Protein AF-A0A072NW01-F1 (afdb_monomer_lite)

Organism: NCBI:txid1182545

St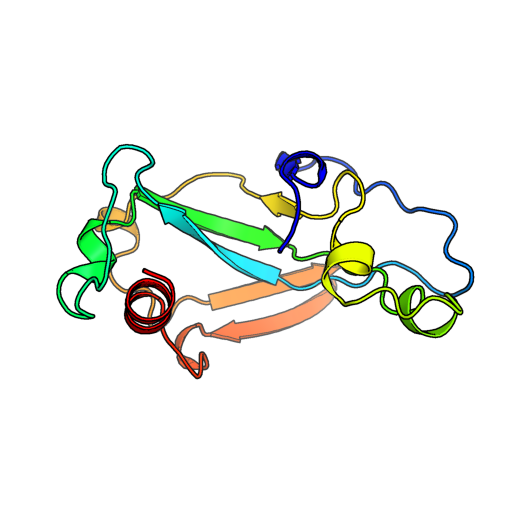ructure (mmCIF, N/CA/C/O backbone):
data_AF-A0A072NW01-F1
#
_entry.id   AF-A0A072NW01-F1
#
loop_
_atom_site.group_PDB
_atom_site.id
_atom_site.type_symbol
_atom_site.label_atom_id
_atom_site.label_alt_id
_atom_site.label_comp_id
_atom_site.label_asym_id
_atom_site.label_entity_id
_atom_site.label_seq_id
_atom_site.pdbx_PDB_ins_code
_atom_site.Cartn_x
_atom_site.Cartn_y
_atom_site.Cartn_z
_atom_site.occupancy
_atom_site.B_iso_or_equiv
_atom_site.auth_seq_id
_atom_site.auth_comp_id
_atom_site.auth_asym_id
_atom_site.auth_atom_id
_atom_site.pdbx_PDB_model_num
ATOM 1 N N . MET A 1 1 ? 5.352 10.747 1.983 1.00 87.06 1 MET A N 1
ATOM 2 C CA . MET A 1 1 ? 3.967 10.902 1.471 1.00 87.06 1 MET A CA 1
ATOM 3 C C . MET A 1 1 ? 4.022 10.845 -0.047 1.00 87.06 1 MET A C 1
ATOM 5 O O . MET A 1 1 ? 5.027 11.282 -0.588 1.00 87.06 1 MET A O 1
ATOM 9 N N . LYS A 1 2 ? 2.992 10.332 -0.727 1.00 92.00 2 LYS A N 1
ATOM 10 C CA . LYS A 1 2 ? 2.863 10.427 -2.191 1.00 92.00 2 LYS A CA 1
ATOM 11 C C . LYS A 1 2 ? 1.710 11.384 -2.522 1.00 92.00 2 LYS A C 1
ATOM 13 O O . LYS A 1 2 ? 0.675 11.290 -1.860 1.00 92.00 2 LYS A O 1
ATOM 18 N N . PRO A 1 3 ? 1.862 12.316 -3.477 1.00 93.19 3 PRO A N 1
ATOM 19 C CA . PRO A 1 3 ? 0.785 13.203 -3.893 1.00 93.19 3 PRO A CA 1
ATOM 20 C C . PRO A 1 3 ? -0.308 12.415 -4.619 1.00 93.19 3 PRO A C 1
ATOM 22 O O . PRO A 1 3 ? -0.049 11.365 -5.208 1.00 93.19 3 PRO A O 1
ATOM 25 N N . SER A 1 4 ? -1.528 12.952 -4.640 1.00 94.06 4 SER A N 1
ATOM 26 C CA . SER A 1 4 ? -2.658 12.341 -5.358 1.00 94.06 4 SER A CA 1
ATOM 27 C C . SER A 1 4 ? -2.395 12.175 -6.858 1.00 94.06 4 SER A C 1
ATOM 29 O O . SER A 1 4 ? -2.900 11.242 -7.469 1.00 94.06 4 SER A O 1
ATOM 31 N N . THR A 1 5 ? -1.548 13.019 -7.448 1.00 93.88 5 THR A N 1
ATOM 32 C CA . THR A 1 5 ? -1.131 12.939 -8.857 1.00 93.88 5 THR A CA 1
ATOM 33 C C . THR A 1 5 ? -0.254 11.725 -9.188 1.00 93.88 5 THR A C 1
ATOM 35 O O . THR A 1 5 ? -0.080 11.409 -10.369 1.00 93.88 5 THR A O 1
ATOM 38 N N . ALA A 1 6 ? 0.292 11.041 -8.175 1.00 95.31 6 ALA A N 1
ATOM 39 C CA . ALA A 1 6 ? 1.025 9.788 -8.342 1.00 95.31 6 ALA A CA 1
ATOM 40 C C . ALA A 1 6 ? 0.096 8.566 -8.437 1.00 95.31 6 ALA A C 1
ATOM 42 O O . ALA A 1 6 ? 0.544 7.507 -8.873 1.00 95.31 6 ALA A O 1
ATOM 43 N N . VAL A 1 7 ? -1.175 8.694 -8.033 1.00 96.19 7 VAL A N 1
ATOM 44 C CA . VAL A 1 7 ? -2.148 7.594 -8.069 1.00 96.19 7 VAL A CA 1
ATOM 45 C C . VAL A 1 7 ? -2.417 7.170 -9.509 1.00 96.19 7 VAL A C 1
ATOM 47 O O . VAL A 1 7 ? -2.639 8.009 -10.381 1.00 96.19 7 VAL A O 1
ATOM 50 N N . ALA A 1 8 ? -2.413 5.860 -9.735 1.00 96.44 8 ALA A N 1
ATOM 51 C CA . ALA A 1 8 ? -2.811 5.238 -10.990 1.00 96.44 8 ALA A CA 1
ATOM 52 C C . ALA A 1 8 ? -3.838 4.128 -10.742 1.00 96.44 8 ALA A C 1
ATOM 54 O O . ALA A 1 8 ? -3.929 3.567 -9.648 1.00 96.44 8 ALA A O 1
ATOM 55 N N . ALA A 1 9 ? -4.631 3.838 -11.771 1.00 95.25 9 ALA A N 1
ATOM 56 C CA . ALA A 1 9 ? -5.584 2.740 -11.743 1.00 95.25 9 ALA A CA 1
ATOM 57 C C . ALA A 1 9 ? -4.873 1.383 -11.852 1.00 95.25 9 ALA A C 1
ATOM 59 O O . ALA A 1 9 ? -3.718 1.295 -12.273 1.00 95.25 9 ALA A O 1
ATOM 60 N N . PHE A 1 10 ? -5.593 0.319 -11.505 1.00 94.94 10 PHE A N 1
ATOM 61 C CA . PHE A 1 10 ? -5.180 -1.042 -11.823 1.00 94.94 10 PHE A CA 1
ATOM 62 C C . PHE A 1 10 ? -4.958 -1.211 -13.332 1.00 94.94 10 PHE A C 1
ATOM 64 O O . PHE A 1 10 ? -5.708 -0.649 -14.128 1.00 94.94 10 PHE A O 1
ATOM 71 N N . ASP A 1 11 ? -3.937 -1.991 -13.691 1.00 94.25 11 ASP A N 1
ATOM 72 C CA . ASP A 1 11 ? -3.530 -2.291 -15.075 1.00 94.25 11 ASP A CA 1
ATOM 73 C C . ASP A 1 11 ? -3.063 -1.077 -15.903 1.00 94.25 11 ASP A C 1
ATOM 75 O O . ASP A 1 11 ? -2.821 -1.183 -17.101 1.00 94.25 11 ASP A O 1
ATOM 79 N N . ALA A 1 12 ? -2.907 0.093 -15.278 1.00 94.94 12 ALA A N 1
ATOM 80 C CA . ALA A 1 12 ? -2.307 1.243 -15.936 1.00 94.94 12 ALA A CA 1
ATOM 81 C C . ALA A 1 12 ? -0.782 1.092 -16.025 1.00 94.94 12 ALA A C 1
ATOM 83 O O . ALA A 1 12 ? -0.127 0.657 -15.073 1.00 94.94 12 ALA A O 1
ATOM 84 N N . ASP A 1 13 ? -0.214 1.538 -17.144 1.00 94.62 13 ASP A N 1
ATOM 85 C CA . ASP A 1 13 ? 1.232 1.569 -17.328 1.00 94.62 13 ASP A CA 1
ATOM 86 C C . ASP A 1 13 ? 1.915 2.476 -16.297 1.00 94.62 13 ASP A C 1
ATOM 88 O O . ASP A 1 13 ? 1.497 3.611 -16.037 1.00 94.62 13 ASP A O 1
ATOM 92 N N . ILE A 1 14 ? 3.040 1.997 -15.765 1.00 92.69 14 ILE A N 1
ATOM 93 C CA . ILE A 1 14 ? 3.946 2.826 -14.973 1.00 92.69 14 ILE A CA 1
ATOM 94 C C . ILE A 1 14 ? 4.822 3.618 -15.933 1.00 92.69 14 ILE A C 1
ATOM 96 O O . ILE A 1 14 ? 5.655 3.067 -16.655 1.00 92.69 14 ILE A O 1
ATOM 100 N N . ARG A 1 15 ? 4.666 4.940 -15.922 1.00 86.44 15 ARG A N 1
ATOM 101 C CA . ARG A 1 15 ? 5.478 5.846 -16.725 1.00 86.44 15 ARG A CA 1
ATOM 102 C C . ARG A 1 15 ? 6.910 5.857 -16.201 1.00 86.44 15 ARG A C 1
ATOM 104 O O . ARG A 1 15 ? 7.240 6.557 -15.244 1.00 86.44 15 ARG A O 1
ATOM 111 N N . VAL A 1 16 ? 7.773 5.105 -16.872 1.00 79.75 16 VAL A N 1
ATOM 112 C CA . VAL A 1 16 ? 9.209 5.107 -16.602 1.00 79.75 16 VAL A CA 1
ATOM 113 C C . VAL A 1 16 ? 9.790 6.436 -17.072 1.00 79.75 16 VAL A C 1
ATOM 115 O O . VAL A 1 16 ? 9.740 6.786 -18.252 1.00 79.75 16 VAL A O 1
ATOM 118 N N . LEU A 1 17 ? 10.311 7.207 -16.124 1.00 74.69 17 LEU A N 1
ATOM 119 C CA . LEU A 1 17 ? 11.038 8.432 -16.420 1.00 74.69 17 LEU A CA 1
ATOM 120 C C . LEU A 1 17 ? 12.467 8.095 -16.851 1.00 74.69 17 LEU A C 1
ATOM 122 O O . LEU A 1 17 ? 13.000 7.076 -16.409 1.00 74.69 17 LEU A O 1
ATOM 126 N N . PRO A 1 18 ? 13.116 8.948 -17.662 1.00 75.06 18 PRO A N 1
ATOM 127 C CA . PRO A 1 18 ? 14.549 8.848 -17.886 1.00 75.06 18 PRO A CA 1
ATOM 128 C C . PRO A 1 18 ? 15.266 9.127 -16.561 1.00 75.06 18 PRO A C 1
ATOM 130 O O . PRO A 1 18 ? 15.499 10.275 -16.186 1.00 75.06 18 PRO A O 1
ATOM 133 N N . LEU A 1 19 ? 15.545 8.061 -15.812 1.00 73.38 19 LEU A N 1
ATOM 134 C CA . LEU A 1 19 ? 16.346 8.119 -14.600 1.00 73.38 19 LEU A CA 1
ATOM 135 C C . LEU A 1 19 ? 17.822 8.241 -14.997 1.00 73.38 19 LEU A C 1
ATOM 137 O O . LEU A 1 19 ? 18.240 7.578 -15.948 1.00 73.38 19 LEU A O 1
ATOM 141 N N . PRO A 1 20 ? 18.632 9.023 -14.262 1.00 68.94 20 PRO A N 1
ATOM 142 C CA . PRO A 1 20 ? 20.069 9.090 -14.503 1.00 68.94 20 PRO A CA 1
ATOM 143 C C . PRO A 1 20 ? 20.743 7.714 -14.481 1.00 68.94 20 PRO A C 1
ATOM 145 O O . PRO A 1 20 ? 21.692 7.460 -15.223 1.00 68.94 20 PRO A O 1
ATOM 148 N N . LYS A 1 21 ? 20.216 6.800 -13.652 1.00 70.62 21 LYS A N 1
ATOM 149 C CA . LYS A 1 21 ? 20.656 5.412 -13.571 1.00 70.62 21 LYS A CA 1
ATOM 150 C C . LYS A 1 21 ? 19.543 4.484 -13.083 1.00 70.62 21 LYS A C 1
ATOM 152 O O . LYS A 1 21 ? 18.858 4.781 -12.106 1.00 70.62 21 LYS A O 1
ATOM 157 N N . GLY A 1 22 ? 19.457 3.309 -13.707 1.00 76.25 22 GLY A N 1
ATOM 158 C CA . GLY A 1 22 ? 18.577 2.216 -13.292 1.00 76.25 22 GLY A CA 1
ATOM 159 C C . GLY A 1 22 ? 17.107 2.413 -13.666 1.00 76.25 22 GLY A C 1
ATOM 160 O O . GLY A 1 22 ? 16.748 3.341 -14.383 1.00 76.25 22 GLY A O 1
ATOM 161 N N . ASN A 1 23 ? 16.269 1.505 -13.169 1.00 82.56 23 ASN A N 1
ATOM 162 C CA . ASN A 1 23 ? 14.816 1.545 -13.324 1.00 82.56 23 ASN A CA 1
ATOM 163 C C . ASN A 1 23 ? 14.153 1.901 -11.983 1.00 82.56 23 ASN A C 1
ATOM 165 O O . ASN A 1 23 ? 14.771 1.697 -10.933 1.00 82.56 23 ASN A O 1
ATOM 169 N N . PRO A 1 24 ? 12.906 2.405 -11.994 1.00 88.94 24 PRO A N 1
ATOM 170 C CA . PRO A 1 24 ? 12.096 2.480 -10.787 1.00 88.94 24 PRO A CA 1
ATOM 171 C C . PRO A 1 24 ? 11.973 1.103 -10.127 1.00 88.94 24 PRO A C 1
ATOM 173 O O . PRO A 1 24 ? 11.893 0.082 -10.812 1.00 88.94 24 PRO A O 1
ATOM 176 N N . ASP A 1 25 ? 11.954 1.094 -8.801 1.00 92.06 25 ASP A N 1
ATOM 177 C CA . ASP A 1 25 ? 11.810 -0.111 -7.991 1.00 92.06 25 ASP A CA 1
ATOM 178 C C . ASP A 1 25 ? 10.353 -0.304 -7.552 1.00 92.06 25 ASP A C 1
ATOM 180 O O . ASP A 1 25 ? 9.610 0.675 -7.428 1.00 92.06 25 ASP A O 1
ATOM 184 N N . TYR A 1 26 ? 9.959 -1.555 -7.321 1.00 94.56 26 TYR A N 1
ATOM 185 C CA . TYR A 1 26 ? 8.619 -1.940 -6.872 1.00 94.56 26 TYR A CA 1
ATOM 186 C C . TYR A 1 26 ? 8.601 -2.219 -5.365 1.00 94.56 26 TYR A C 1
ATOM 188 O O . TYR A 1 26 ? 9.542 -2.781 -4.807 1.00 94.56 26 TYR A O 1
ATOM 196 N N . GLU A 1 27 ? 7.497 -1.877 -4.711 1.00 96.69 27 GLU A N 1
ATOM 197 C CA . GLU A 1 27 ? 7.240 -2.159 -3.299 1.00 96.69 27 GLU A CA 1
ATOM 198 C C . GLU A 1 27 ? 5.750 -2.506 -3.157 1.00 96.69 27 GLU A C 1
ATOM 200 O O . GLU A 1 27 ? 4.900 -1.622 -3.102 1.00 96.69 27 GLU A O 1
ATOM 205 N N . GLY A 1 28 ? 5.409 -3.800 -3.178 1.00 97.12 28 GLY A N 1
ATOM 206 C CA . GLY A 1 28 ? 4.019 -4.242 -3.012 1.00 97.12 28 GLY A CA 1
ATOM 207 C C . GLY A 1 28 ? 3.537 -4.045 -1.573 1.00 97.12 28 GLY A C 1
ATOM 208 O O . GLY A 1 28 ? 4.155 -4.563 -0.644 1.00 97.12 28 GLY A O 1
ATOM 209 N N . GLU A 1 29 ? 2.426 -3.333 -1.389 1.00 97.31 29 GLU A N 1
ATOM 210 C CA . GLU A 1 29 ? 1.917 -2.925 -0.075 1.00 97.31 29 GLU A CA 1
ATOM 211 C C . GLU A 1 29 ? 0.416 -3.199 0.103 1.00 97.31 29 GLU A C 1
ATOM 213 O O . GLU A 1 29 ? -0.372 -3.189 -0.849 1.00 97.31 29 GLU A O 1
ATOM 218 N N . LEU A 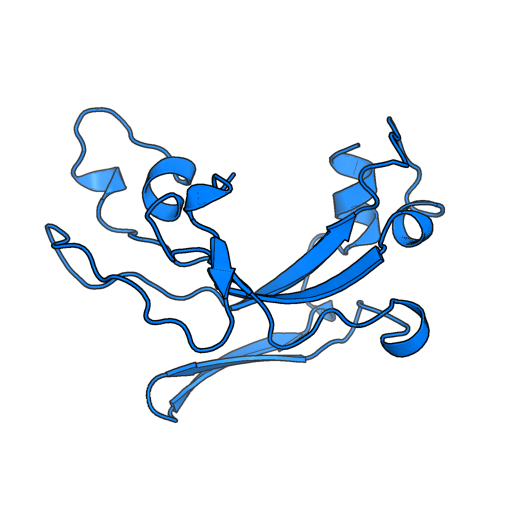1 30 ? 0.011 -3.387 1.365 1.00 97.06 30 LEU A N 1
ATOM 219 C CA . LEU A 1 30 ? -1.389 -3.310 1.775 1.00 97.06 30 LEU A CA 1
ATOM 220 C C . LEU A 1 30 ? -1.792 -1.837 1.912 1.00 97.06 30 LEU A C 1
ATOM 222 O O . LEU A 1 30 ? -1.320 -1.134 2.805 1.00 97.06 30 LEU A O 1
ATOM 226 N N . LEU A 1 31 ? -2.729 -1.390 1.084 1.00 96.38 31 LEU A N 1
ATOM 227 C CA . LEU A 1 31 ? -3.360 -0.085 1.223 1.00 96.38 31 LEU A CA 1
ATOM 228 C C . LEU A 1 31 ? -4.591 -0.184 2.121 1.00 96.38 31 LEU A C 1
ATOM 230 O O . LEU A 1 31 ? -5.412 -1.086 1.973 1.00 96.38 31 LEU A O 1
ATOM 234 N N . GLN A 1 32 ? -4.753 0.800 3.004 1.00 94.12 32 GLN A N 1
ATOM 235 C CA . GLN A 1 32 ? -5.937 0.965 3.846 1.00 94.12 32 GLN A CA 1
ATOM 236 C C . GLN A 1 32 ? -6.593 2.332 3.609 1.00 94.12 32 GLN A C 1
ATOM 238 O O . GLN A 1 32 ? -6.007 3.386 3.878 1.00 94.12 32 GLN A O 1
ATOM 243 N N . GLY A 1 33 ? -7.827 2.320 3.110 1.00 87.81 33 GLY A N 1
ATOM 244 C CA . GLY A 1 33 ? -8.631 3.522 2.914 1.00 87.81 33 GLY A CA 1
ATOM 245 C C . GLY A 1 33 ? -9.256 3.986 4.228 1.00 87.81 33 GLY A C 1
ATOM 246 O O . GLY A 1 33 ? -9.769 3.169 4.990 1.00 87.81 33 GLY A O 1
ATOM 247 N N . ARG A 1 34 ? -9.276 5.298 4.481 1.00 84.69 34 ARG A N 1
ATOM 248 C CA . ARG A 1 34 ? -9.972 5.892 5.636 1.00 84.69 34 ARG A CA 1
ATOM 249 C C . ARG A 1 34 ? -11.209 6.674 5.215 1.00 84.69 34 ARG A C 1
ATOM 251 O O . ARG A 1 34 ? -11.251 7.252 4.127 1.00 84.69 34 ARG A O 1
ATOM 258 N N . HIS A 1 35 ? -12.202 6.728 6.095 1.00 77.88 35 HIS A N 1
ATOM 259 C CA . HIS A 1 35 ? -13.383 7.563 5.901 1.00 77.88 35 HIS A CA 1
ATOM 260 C C . HIS A 1 35 ? -13.024 9.056 5.929 1.00 77.88 35 HIS A C 1
ATOM 262 O O . HIS A 1 35 ? -12.736 9.610 6.982 1.00 77.88 35 HIS A O 1
ATOM 268 N N . HIS A 1 36 ? -13.135 9.748 4.789 1.00 68.00 36 HIS A N 1
ATOM 269 C CA . HIS A 1 36 ? -12.868 11.195 4.713 1.00 68.00 36 HIS A CA 1
ATOM 270 C C . HIS A 1 36 ? -13.808 12.049 5.590 1.00 68.00 36 HIS A C 1
ATOM 272 O O . HIS A 1 36 ? -13.469 13.166 5.955 1.00 68.00 36 HIS A O 1
ATOM 278 N N . ARG A 1 37 ? -15.002 11.536 5.929 1.00 58.91 37 ARG A N 1
ATOM 279 C CA . ARG A 1 37 ? -15.986 12.237 6.777 1.00 58.91 37 ARG A CA 1
ATOM 280 C C . ARG A 1 37 ? -15.852 11.930 8.271 1.00 58.91 37 ARG A C 1
ATOM 282 O O . ARG A 1 37 ? -16.486 12.606 9.073 1.00 58.91 37 ARG A O 1
ATOM 289 N N . GLN A 1 38 ? -15.060 10.926 8.643 1.00 73.00 38 GLN A N 1
ATOM 290 C CA . GLN A 1 38 ? -14.755 10.619 10.037 1.00 73.00 38 GLN A CA 1
ATOM 291 C C . GLN A 1 38 ? -13.391 11.221 10.363 1.00 73.00 38 GLN A C 1
ATOM 293 O O . GLN A 1 38 ? -12.362 10.551 10.317 1.00 73.00 38 GLN A O 1
ATOM 298 N N . ASN A 1 39 ? -13.392 12.522 10.651 1.00 76.75 39 ASN A N 1
ATOM 299 C CA . ASN A 1 39 ? -12.217 13.178 11.206 1.00 76.75 39 ASN A CA 1
ATOM 300 C C . ASN A 1 39 ? -12.029 12.664 12.637 1.00 76.75 39 ASN A C 1
ATOM 302 O O . ASN A 1 39 ? -12.933 12.806 13.458 1.00 76.75 39 ASN A O 1
ATOM 306 N N . GLY A 1 40 ? -10.878 12.066 12.928 1.00 82.69 40 GLY A N 1
ATOM 307 C CA . GLY A 1 40 ? -10.518 11.614 14.268 1.00 82.69 40 GLY A CA 1
ATOM 308 C C . GLY A 1 40 ? -9.094 12.040 14.593 1.00 82.69 40 GLY A C 1
ATOM 309 O O . GLY A 1 40 ? -8.225 11.975 13.727 1.00 82.69 40 GLY A O 1
ATOM 310 N N . GLN A 1 41 ? -8.883 12.492 15.827 1.00 89.94 41 GLN A N 1
ATOM 311 C CA . GLN A 1 41 ? -7.570 12.791 16.398 1.00 89.94 41 GLN A CA 1
ATOM 312 C C . GLN A 1 41 ? -7.372 11.925 17.636 1.00 89.94 41 GLN A C 1
ATOM 314 O O . GLN A 1 41 ? -8.339 11.707 18.370 1.00 89.94 41 GLN A O 1
ATOM 319 N N . ASN A 1 42 ? -6.143 11.467 17.887 1.00 92.94 42 ASN A N 1
ATOM 320 C CA . ASN A 1 42 ? -5.813 10.602 19.025 1.00 92.94 42 ASN A CA 1
ATOM 321 C C . ASN A 1 42 ? -6.704 9.343 19.100 1.00 92.94 42 ASN A C 1
ATOM 323 O O . ASN A 1 42 ? -7.209 8.979 20.164 1.00 92.94 42 ASN A O 1
ATOM 327 N N . ILE A 1 43 ? -6.939 8.694 17.957 1.00 94.44 43 ILE A N 1
ATOM 328 C CA . ILE A 1 43 ? -7.770 7.492 17.855 1.00 94.44 43 ILE A CA 1
ATOM 329 C C . ILE A 1 43 ? -7.092 6.354 18.631 1.00 94.44 43 ILE A C 1
ATOM 331 O O . ILE A 1 43 ? -5.901 6.083 18.456 1.00 94.44 43 ILE A O 1
ATOM 335 N N . SER A 1 44 ? -7.848 5.658 19.483 1.00 95.94 44 SER A N 1
ATOM 336 C CA . SER A 1 44 ? -7.336 4.495 20.210 1.00 95.94 44 SER A CA 1
ATOM 337 C C . SER A 1 44 ? -7.066 3.321 19.256 1.00 95.94 44 SER A C 1
ATOM 339 O O . SER A 1 44 ? -7.709 3.182 18.214 1.00 95.94 44 SER A O 1
ATOM 341 N N . LYS A 1 45 ? -6.145 2.414 19.610 1.00 94.38 45 LYS A N 1
ATOM 342 C CA . LYS A 1 45 ? -5.914 1.190 18.815 1.00 94.38 45 LYS A CA 1
ATOM 343 C C . LYS A 1 45 ? -7.176 0.326 18.701 1.00 94.38 45 LYS A C 1
ATOM 345 O O . LYS A 1 45 ? -7.358 -0.343 17.689 1.00 94.38 45 LYS A O 1
ATOM 350 N N . GLN A 1 46 ? -8.025 0.335 19.726 1.00 94.88 46 GLN A N 1
ATOM 351 C CA . GLN A 1 46 ? -9.274 -0.423 19.779 1.00 94.88 46 GLN A CA 1
ATOM 352 C C . GLN A 1 46 ? -10.301 0.113 18.776 1.00 94.88 46 GLN A C 1
ATOM 354 O O . GLN A 1 46 ? -10.986 -0.674 18.127 1.00 94.88 46 GLN A O 1
ATOM 359 N N . ASP A 1 47 ? -10.355 1.434 18.597 1.00 92.50 47 ASP A N 1
ATOM 360 C CA . ASP A 1 47 ? -11.305 2.077 17.684 1.00 92.50 47 ASP A CA 1
ATOM 361 C C . ASP A 1 47 ? -10.770 2.178 16.252 1.00 92.50 47 ASP A C 1
ATOM 363 O O . ASP A 1 47 ? -11.549 2.335 15.313 1.00 92.50 47 ASP A O 1
ATOM 367 N N . ALA A 1 48 ? -9.454 2.065 16.060 1.00 91.88 48 ALA A N 1
ATOM 368 C CA . ALA A 1 48 ? -8.762 2.315 14.797 1.00 91.88 48 ALA A CA 1
ATOM 369 C C . ALA A 1 48 ? -9.385 1.618 13.577 1.00 91.88 48 ALA A C 1
ATOM 371 O O . ALA A 1 48 ? -9.570 2.248 12.535 1.00 91.88 48 ALA A O 1
ATOM 372 N N . ILE A 1 49 ? -9.745 0.336 13.699 1.00 91.12 49 ILE A N 1
ATOM 373 C CA . ILE A 1 49 ? -10.304 -0.440 12.581 1.00 91.12 49 ILE A CA 1
ATOM 374 C C . ILE A 1 49 ? -11.668 0.100 12.128 1.00 91.12 49 ILE A C 1
ATOM 376 O O . ILE A 1 49 ? -11.981 0.033 10.942 1.00 91.12 49 ILE A O 1
ATOM 380 N N . SER A 1 50 ? -12.450 0.711 13.024 1.00 91.25 50 SER A N 1
ATOM 381 C CA . SER A 1 50 ? -13.759 1.286 12.673 1.00 91.25 50 SER A CA 1
ATOM 382 C C . SER A 1 50 ? -13.673 2.481 11.711 1.00 91.25 50 SER A C 1
ATOM 384 O O . SER A 1 50 ? -14.662 2.812 11.061 1.00 91.25 50 SER A O 1
ATOM 386 N N . TYR A 1 51 ? -12.488 3.087 11.570 1.00 92.56 51 TYR A N 1
ATOM 387 C CA . TYR A 1 51 ? -12.228 4.199 10.647 1.00 92.56 51 TYR A CA 1
ATOM 388 C C . TYR A 1 51 ? -11.780 3.739 9.249 1.00 92.56 51 TYR A C 1
ATOM 390 O O . TYR A 1 51 ? -11.590 4.573 8.352 1.00 92.56 51 TYR A O 1
ATOM 398 N N . VAL A 1 52 ? -11.583 2.432 9.042 1.00 93.31 52 VAL A N 1
ATOM 399 C CA . VAL A 1 52 ? -11.152 1.863 7.760 1.00 93.31 52 VAL A CA 1
ATOM 400 C C . VAL A 1 52 ? -12.367 1.582 6.878 1.00 93.31 52 VAL A C 1
ATOM 402 O O . VAL A 1 52 ? -13.242 0.807 7.245 1.00 93.31 52 VAL A O 1
ATOM 405 N N . VAL A 1 53 ? -12.399 2.168 5.678 1.00 94.00 53 VAL A N 1
ATOM 406 C CA . VAL A 1 53 ? -13.471 1.916 4.693 1.00 94.00 53 VAL A CA 1
ATOM 407 C C . VAL A 1 53 ? -13.200 0.666 3.849 1.00 94.00 53 VAL A C 1
ATOM 409 O O . VAL A 1 53 ? -14.119 0.059 3.305 1.00 94.00 53 VAL A O 1
ATOM 412 N N . GLY A 1 54 ? -11.935 0.262 3.746 1.00 95.19 54 GLY A N 1
ATOM 413 C CA . GLY A 1 54 ? -11.543 -0.957 3.056 1.00 95.19 54 GLY A CA 1
ATOM 414 C C . GLY A 1 54 ? -10.050 -1.049 2.791 1.00 95.19 54 GLY A C 1
ATOM 415 O O . GLY A 1 54 ? -9.281 -0.135 3.103 1.00 95.19 54 GLY A O 1
ATOM 416 N N . TYR A 1 55 ? -9.672 -2.163 2.180 1.00 96.88 55 TYR A N 1
ATOM 417 C CA . TYR A 1 55 ? -8.296 -2.523 1.870 1.00 96.88 55 TYR A CA 1
ATOM 418 C C . TYR A 1 55 ? -8.118 -2.796 0.380 1.00 96.88 55 TYR A C 1
ATOM 420 O O . TYR A 1 55 ? -9.038 -3.277 -0.280 1.00 96.88 55 TYR A O 1
ATOM 428 N N . ALA A 1 56 ? -6.935 -2.513 -0.150 1.00 96.75 56 ALA A N 1
ATOM 429 C CA . ALA A 1 56 ? -6.571 -2.826 -1.528 1.00 96.75 56 ALA A CA 1
ATOM 430 C C . ALA A 1 56 ? -5.088 -3.199 -1.610 1.00 96.75 56 ALA A C 1
ATOM 432 O O . ALA A 1 56 ? -4.317 -2.911 -0.693 1.00 96.75 56 ALA A O 1
ATOM 433 N N . ALA A 1 57 ? -4.679 -3.810 -2.719 1.00 96.94 57 ALA A N 1
ATOM 434 C CA . ALA A 1 57 ? -3.266 -3.895 -3.058 1.00 96.94 57 ALA A CA 1
ATOM 435 C C . ALA A 1 57 ? -2.804 -2.565 -3.672 1.00 96.94 57 ALA A C 1
ATOM 437 O O . ALA A 1 57 ? -3.564 -1.898 -4.384 1.00 96.94 57 ALA A O 1
ATOM 438 N N . SER A 1 58 ? -1.560 -2.188 -3.390 1.00 97.25 58 SER A N 1
ATOM 439 C CA . SER A 1 58 ? -0.906 -1.005 -3.948 1.00 97.25 58 SER A CA 1
ATOM 440 C C . SER A 1 58 ? 0.567 -1.287 -4.220 1.00 97.25 58 SER A C 1
ATOM 442 O O . SER A 1 58 ? 1.126 -2.248 -3.689 1.00 97.25 58 SER A O 1
ATOM 444 N N . ASN A 1 59 ? 1.204 -0.454 -5.039 1.00 96.81 59 ASN A N 1
ATOM 445 C CA . ASN A 1 59 ? 2.649 -0.503 -5.262 1.00 96.81 59 ASN A CA 1
ATOM 446 C C . ASN A 1 59 ? 3.277 0.869 -4.973 1.00 96.81 59 ASN A C 1
ATOM 448 O O . ASN A 1 59 ? 2.976 1.842 -5.664 1.00 96.81 59 ASN A O 1
ATOM 452 N N . ASP A 1 60 ? 4.159 0.968 -3.978 1.00 95.81 60 ASP A N 1
ATOM 453 C CA . ASP A 1 60 ? 4.910 2.194 -3.679 1.00 95.81 60 ASP A CA 1
ATOM 454 C C . ASP A 1 60 ? 6.166 2.307 -4.565 1.00 95.81 60 ASP A C 1
ATOM 456 O O . ASP A 1 60 ? 7.318 2.191 -4.133 1.00 95.81 60 ASP A O 1
ATOM 460 N N . VAL A 1 61 ? 5.935 2.567 -5.855 1.00 94.88 61 VAL A N 1
ATOM 461 C CA . VAL A 1 61 ? 7.012 2.675 -6.846 1.00 94.88 61 VAL A CA 1
ATOM 462 C C . VAL A 1 61 ? 7.971 3.806 -6.479 1.00 94.88 61 VAL A C 1
ATOM 464 O O . VAL A 1 61 ? 7.555 4.916 -6.117 1.00 94.88 61 VAL A O 1
ATOM 467 N N . SER A 1 62 ? 9.270 3.524 -6.599 1.00 90.94 62 SER A N 1
ATOM 468 C CA . SER A 1 62 ? 10.336 4.385 -6.083 1.00 90.94 62 SER A CA 1
ATOM 469 C C . SER A 1 62 ? 11.502 4.539 -7.058 1.00 90.94 62 SER A C 1
ATOM 471 O O . SER A 1 62 ? 12.163 3.571 -7.421 1.00 90.94 62 SER A O 1
ATOM 473 N N . ALA A 1 63 ? 11.849 5.774 -7.420 1.00 89.12 63 ALA A N 1
ATOM 474 C CA . ALA A 1 63 ? 13.053 6.082 -8.196 1.00 89.12 63 ALA A CA 1
ATOM 475 C C . ALA A 1 63 ? 14.280 6.237 -7.274 1.00 89.12 63 ALA A C 1
ATOM 477 O O . ALA A 1 63 ? 14.753 7.349 -7.031 1.00 89.12 63 ALA A O 1
ATOM 478 N N . ARG A 1 64 ? 14.796 5.124 -6.732 1.00 79.56 64 ARG A N 1
ATOM 479 C CA . ARG A 1 64 ? 15.802 5.126 -5.645 1.00 79.56 64 ARG A CA 1
ATOM 480 C C . ARG A 1 64 ? 17.114 5.855 -5.942 1.00 79.56 64 ARG A C 1
ATOM 482 O O . ARG A 1 64 ? 17.778 6.283 -5.006 1.00 79.56 64 ARG A O 1
ATOM 489 N N . MET A 1 65 ? 17.498 5.986 -7.208 1.00 71.25 65 MET A N 1
ATOM 490 C CA . MET A 1 65 ? 18.752 6.649 -7.586 1.00 71.25 65 MET A CA 1
ATOM 491 C C . MET A 1 65 ? 18.632 8.176 -7.642 1.00 71.25 65 MET A C 1
ATOM 493 O O . MET A 1 65 ? 19.633 8.875 -7.542 1.00 71.25 65 MET A O 1
ATOM 497 N N . TRP A 1 66 ? 17.412 8.710 -7.732 1.00 66.38 66 TRP A N 1
ATOM 498 C CA . TRP A 1 66 ? 17.186 10.148 -7.871 1.00 66.38 66 TRP A CA 1
ATOM 499 C C . TRP A 1 66 ? 17.593 10.980 -6.632 1.00 66.38 66 TRP A C 1
ATOM 501 O O . TRP A 1 66 ? 18.185 12.046 -6.812 1.00 66.38 66 TRP A O 1
ATOM 511 N N . PRO A 1 67 ? 17.347 10.524 -5.382 1.00 58.81 67 PRO A N 1
ATOM 512 C CA . PRO A 1 67 ? 17.783 11.217 -4.167 1.00 58.81 67 PRO A CA 1
ATOM 513 C C . PRO A 1 67 ? 19.281 11.485 -4.076 1.00 58.81 67 PRO A C 1
ATOM 515 O O . PRO A 1 67 ? 19.678 12.560 -3.637 1.00 58.81 67 PRO A O 1
ATOM 518 N N . ASN A 1 68 ? 20.104 10.528 -4.506 1.00 59.75 68 ASN A N 1
ATOM 519 C CA . ASN A 1 68 ? 21.557 10.598 -4.349 1.00 59.75 68 ASN A CA 1
ATOM 520 C C . ASN A 1 68 ? 22.227 11.507 -5.389 1.00 59.75 68 ASN A C 1
ATOM 522 O O . ASN A 1 68 ? 23.342 11.968 -5.169 1.00 59.75 68 ASN A O 1
ATOM 526 N N . GLU A 1 69 ? 21.557 11.759 -6.513 1.00 56.94 69 GLU A N 1
ATOM 527 C CA . GLU A 1 69 ? 22.095 12.565 -7.615 1.00 56.94 69 GLU A CA 1
ATOM 528 C C . GLU A 1 69 ? 21.552 13.999 -7.634 1.00 56.94 69 GLU A C 1
ATOM 530 O O . GLU A 1 69 ? 22.133 14.890 -8.253 1.00 56.94 69 GLU A O 1
ATOM 535 N N . CYS A 1 70 ? 20.466 14.270 -6.907 1.00 55.62 70 CYS A N 1
ATOM 536 C CA . CYS A 1 70 ? 20.018 15.635 -6.677 1.00 55.62 70 CYS A CA 1
ATOM 537 C C . CYS A 1 70 ? 20.829 16.279 -5.551 1.00 55.62 70 CYS A C 1
ATOM 539 O O . CYS A 1 70 ? 20.605 16.005 -4.372 1.00 55.62 70 CYS A O 1
ATOM 541 N N . ALA A 1 71 ? 21.682 17.239 -5.914 1.00 51.12 71 ALA A N 1
ATOM 542 C CA . ALA A 1 71 ? 22.466 18.077 -4.997 1.00 51.12 71 ALA A CA 1
ATOM 543 C C . ALA A 1 71 ? 21.633 18.838 -3.935 1.00 51.12 71 ALA A C 1
ATOM 545 O O . ALA A 1 71 ? 22.192 19.439 -3.023 1.00 51.12 71 ALA A O 1
ATOM 546 N N . TYR A 1 72 ? 20.301 18.811 -4.044 1.00 56.28 72 TYR A N 1
ATOM 547 C CA . TYR A 1 72 ? 19.354 19.525 -3.188 1.00 56.28 72 TYR A CA 1
ATOM 548 C C . TYR A 1 72 ? 18.718 18.666 -2.083 1.00 56.28 72 TYR A C 1
ATOM 550 O O . TYR A 1 72 ? 17.779 19.123 -1.436 1.00 56.28 72 TYR A O 1
ATOM 558 N N . GLY A 1 73 ? 19.184 17.429 -1.859 1.00 53.22 73 GLY A N 1
ATOM 559 C CA . GLY A 1 73 ? 18.672 16.590 -0.769 1.00 53.22 73 GLY A CA 1
ATOM 560 C C . GLY A 1 73 ? 17.196 16.228 -0.947 1.00 53.22 73 GLY A C 1
ATOM 561 O O . GLY A 1 73 ? 16.391 16.368 -0.026 1.00 53.22 73 GLY A O 1
ATOM 562 N N . VAL A 1 74 ? 16.811 15.798 -2.152 1.00 62.75 74 VAL A N 1
ATOM 563 C CA . VAL A 1 74 ? 15.420 15.409 -2.419 1.00 62.75 74 VAL A CA 1
ATOM 564 C C . VAL A 1 74 ? 15.083 14.149 -1.616 1.00 62.75 74 VAL A C 1
ATOM 566 O O . VAL A 1 74 ? 15.590 13.059 -1.867 1.00 62.75 74 VAL A O 1
ATOM 569 N N . GLY A 1 75 ? 14.250 14.315 -0.588 1.00 72.19 75 GLY A N 1
ATOM 570 C CA . GLY A 1 75 ? 13.867 13.230 0.313 1.00 72.19 75 GLY A CA 1
ATOM 571 C C . GLY A 1 75 ? 13.022 12.146 -0.367 1.00 72.19 75 GLY A C 1
ATOM 572 O O . GLY A 1 75 ? 12.522 12.317 -1.481 1.00 72.19 75 GLY A O 1
ATOM 573 N N . ALA A 1 76 ? 12.794 11.041 0.350 1.00 77.31 76 ALA A N 1
ATOM 574 C CA . ALA A 1 76 ? 12.058 9.866 -0.132 1.00 77.31 76 ALA A CA 1
ATOM 575 C C . ALA A 1 76 ? 10.694 10.190 -0.774 1.00 77.31 76 ALA A C 1
ATOM 577 O O . ALA A 1 76 ? 10.292 9.535 -1.731 1.00 77.31 76 ALA A O 1
ATOM 578 N N . THR A 1 77 ? 10.007 11.233 -0.295 1.00 85.00 77 THR A N 1
ATOM 579 C CA . THR A 1 77 ? 8.756 11.727 -0.888 1.00 85.00 77 THR A CA 1
ATOM 580 C C . THR A 1 77 ? 8.919 12.035 -2.375 1.00 85.00 77 THR A C 1
ATOM 582 O O . THR A 1 77 ? 8.133 11.540 -3.175 1.00 85.00 77 THR A O 1
ATOM 585 N N . PHE A 1 78 ? 9.944 12.789 -2.780 1.00 86.19 78 PHE A N 1
ATOM 586 C CA . PHE A 1 78 ? 10.103 13.201 -4.177 1.00 86.19 78 PHE A CA 1
ATOM 587 C C . PHE A 1 78 ? 10.313 12.000 -5.107 1.00 86.19 78 PHE A C 1
ATOM 589 O O . PHE A 1 78 ? 9.606 11.858 -6.101 1.00 86.19 78 PHE A O 1
ATOM 596 N N . ALA A 1 79 ? 11.201 11.076 -4.728 1.00 87.00 79 ALA A N 1
ATOM 597 C CA . ALA A 1 79 ? 11.493 9.865 -5.499 1.00 87.00 79 ALA A CA 1
ATOM 598 C C . ALA A 1 79 ? 10.285 8.926 -5.676 1.00 87.00 79 ALA A C 1
ATOM 600 O O . ALA A 1 79 ? 10.295 8.063 -6.554 1.00 87.00 79 ALA A O 1
ATOM 601 N N . LYS A 1 80 ? 9.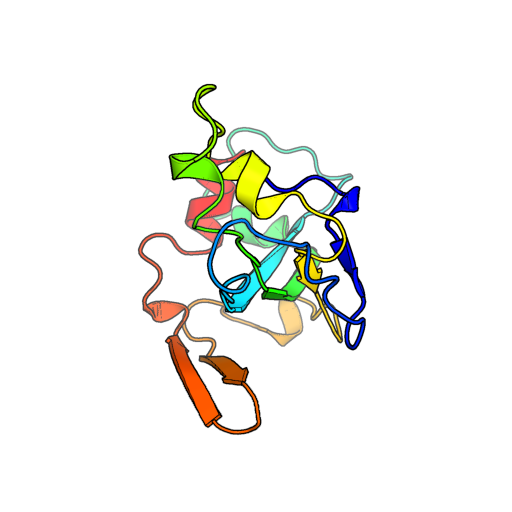249 9.103 -4.851 1.00 90.25 80 LYS A N 1
ATOM 602 C CA . LYS A 1 80 ? 7.999 8.339 -4.851 1.00 90.25 80 LYS A CA 1
ATOM 603 C C . LYS A 1 80 ? 6.819 9.129 -5.440 1.00 90.25 80 LYS A C 1
ATOM 605 O O . LYS A 1 80 ? 5.707 8.612 -5.463 1.00 90.25 80 LYS A O 1
ATOM 610 N N . SER A 1 81 ? 7.019 10.368 -5.894 1.00 90.62 81 SER A N 1
ATOM 611 C CA . SER A 1 81 ? 5.927 11.300 -6.233 1.00 90.62 81 SER A CA 1
ATOM 612 C C . SER A 1 81 ? 5.619 11.441 -7.720 1.00 90.62 81 SER A C 1
ATOM 614 O O . SER A 1 81 ? 4.754 12.234 -8.092 1.00 90.62 81 SER A O 1
ATOM 616 N N . PHE A 1 82 ? 6.322 10.713 -8.580 1.00 91.00 82 PHE A N 1
ATOM 617 C CA . PHE A 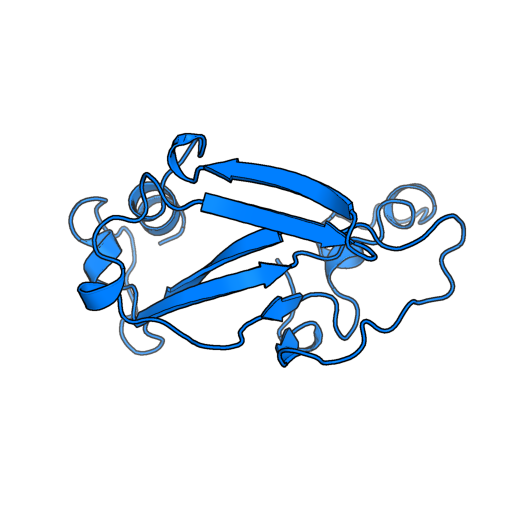1 82 ? 6.111 10.812 -10.016 1.00 91.00 82 PHE A CA 1
ATOM 618 C C . PHE A 1 82 ? 4.738 10.275 -10.431 1.00 91.00 82 PHE A C 1
ATOM 620 O O . PHE A 1 82 ? 4.124 9.460 -9.742 1.00 91.00 82 PHE A O 1
ATOM 627 N N . HIS A 1 83 ? 4.243 10.753 -11.572 1.00 92.56 83 HIS A N 1
ATOM 628 C CA . HIS A 1 83 ? 2.982 10.271 -12.124 1.00 92.56 83 HIS A CA 1
ATOM 629 C C . HIS A 1 83 ? 3.014 8.744 -12.267 1.00 92.56 83 HIS A C 1
ATOM 631 O O . HIS A 1 83 ? 4.043 8.196 -12.659 1.00 92.56 83 HIS A O 1
ATOM 637 N N . SER A 1 84 ? 1.901 8.074 -11.959 1.00 94.62 84 SER A N 1
ATOM 638 C CA . SER A 1 84 ? 1.738 6.610 -11.927 1.00 94.62 84 SER A CA 1
ATOM 639 C C . SER A 1 84 ? 2.559 5.829 -10.892 1.00 94.62 84 SER A C 1
ATOM 641 O O . SER A 1 84 ? 2.530 4.607 -10.909 1.00 94.62 84 SER A O 1
ATOM 643 N N . PHE A 1 85 ? 3.262 6.476 -9.954 1.00 95.06 85 PHE A N 1
ATOM 644 C CA . PHE A 1 85 ? 4.079 5.752 -8.967 1.00 95.06 85 PHE A CA 1
ATOM 645 C C . PHE A 1 85 ? 3.288 5.164 -7.787 1.00 95.06 85 PHE A C 1
ATOM 647 O O . PHE A 1 85 ? 3.897 4.608 -6.878 1.00 95.06 85 PHE A O 1
ATOM 654 N N . ASN A 1 86 ? 1.961 5.296 -7.762 1.00 96.38 86 ASN A N 1
ATOM 655 C CA . ASN A 1 86 ? 1.083 4.681 -6.765 1.00 96.38 86 ASN A CA 1
ATOM 656 C C . ASN A 1 86 ? -0.111 3.959 -7.421 1.00 96.38 86 ASN A C 1
ATOM 658 O O . ASN A 1 86 ? -1.253 4.405 -7.250 1.00 96.38 86 ASN A O 1
ATOM 662 N N . PRO A 1 87 ? 0.102 2.910 -8.237 1.00 96.56 87 PRO A N 1
ATOM 663 C CA . PRO A 1 87 ? -1.008 2.118 -8.745 1.00 96.56 87 PRO A CA 1
ATOM 664 C C . PRO A 1 87 ? -1.676 1.369 -7.586 1.00 96.56 87 PRO A C 1
ATOM 666 O O . PRO A 1 87 ? -0.995 0.788 -6.739 1.00 96.56 87 PRO A O 1
ATOM 669 N N . LEU A 1 88 ? -3.006 1.366 -7.563 1.00 95.75 88 LEU A N 1
ATOM 670 C CA . LEU A 1 88 ? -3.802 0.650 -6.565 1.00 95.75 88 LEU A CA 1
ATOM 671 C C . LEU A 1 88 ? -5.008 -0.040 -7.206 1.00 95.75 88 LEU A C 1
ATOM 673 O O . LEU A 1 88 ? -5.508 0.394 -8.245 1.00 95.75 88 LEU A O 1
ATOM 677 N N . GLY A 1 89 ? -5.495 -1.104 -6.568 1.00 95.44 89 GLY A N 1
ATOM 678 C CA . GLY A 1 89 ? -6.643 -1.889 -7.032 1.00 95.44 89 GLY A CA 1
ATOM 679 C C . GLY A 1 89 ? -6.337 -3.392 -7.099 1.00 95.44 89 GLY A C 1
ATOM 680 O O . GLY A 1 89 ? -5.443 -3.856 -6.393 1.00 95.44 89 GLY A O 1
ATOM 681 N N . PRO A 1 90 ? -7.085 -4.185 -7.894 1.00 95.38 90 PRO A N 1
ATOM 682 C CA . PRO A 1 90 ? -8.209 -3.782 -8.753 1.00 95.38 90 PRO A CA 1
ATOM 683 C C . PRO A 1 90 ? -9.471 -3.380 -7.987 1.00 95.38 90 PRO A C 1
ATOM 685 O O . PRO A 1 90 ? -10.331 -2.696 -8.533 1.00 95.38 90 PRO A O 1
ATOM 688 N N . VAL A 1 91 ? -9.599 -3.799 -6.730 1.00 95.88 91 VAL A N 1
ATOM 689 C CA . VAL A 1 91 ? -10.814 -3.614 -5.934 1.00 95.88 91 VAL A CA 1
ATOM 690 C C . VAL A 1 91 ? -10.482 -3.090 -4.547 1.00 95.88 91 VAL A C 1
ATOM 692 O O . VAL A 1 91 ? -9.412 -3.365 -4.005 1.00 95.88 91 VAL A O 1
ATOM 695 N N . LEU A 1 92 ? -11.429 -2.356 -3.968 1.00 95.62 92 LEU A N 1
ATOM 696 C CA . LEU A 1 92 ? -11.434 -2.027 -2.550 1.00 95.62 92 LEU A CA 1
ATOM 697 C C . LEU A 1 92 ? -12.306 -3.057 -1.829 1.00 95.62 92 LEU A C 1
ATOM 699 O O . LEU A 1 92 ? -13.498 -3.174 -2.115 1.00 95.62 92 LEU A O 1
ATOM 703 N N . VAL A 1 93 ? -11.715 -3.812 -0.909 1.00 96.31 93 VAL A N 1
ATOM 704 C CA . VAL A 1 93 ? -12.392 -4.882 -0.170 1.00 96.31 93 VAL A CA 1
ATOM 705 C C . VAL A 1 93 ? -12.815 -4.369 1.201 1.00 96.31 93 VAL A C 1
ATOM 707 O O . VAL A 1 93 ? -12.007 -3.803 1.939 1.00 96.31 93 VAL A O 1
ATOM 710 N N . ALA A 1 94 ? -14.085 -4.572 1.551 1.00 94.75 94 ALA A N 1
ATOM 711 C CA . ALA A 1 94 ? -14.631 -4.145 2.834 1.00 94.75 94 ALA A CA 1
ATOM 712 C C . ALA A 1 94 ? -13.959 -4.882 4.015 1.00 94.75 94 ALA A C 1
ATOM 714 O O . ALA A 1 94 ? -13.687 -6.083 3.899 1.00 94.75 94 ALA A O 1
ATOM 715 N N . PRO A 1 95 ? -13.765 -4.228 5.180 1.00 93.50 95 PRO A N 1
ATOM 716 C CA . PRO A 1 95 ? -13.158 -4.868 6.350 1.00 93.50 95 PRO A CA 1
ATOM 717 C C . PRO A 1 95 ? -13.907 -6.119 6.822 1.00 93.50 95 PRO A C 1
ATOM 719 O O . PRO A 1 95 ? -13.280 -7.091 7.226 1.00 93.50 95 PRO A O 1
ATOM 722 N N . SER A 1 96 ? -15.239 -6.135 6.702 1.00 94.12 96 SER A N 1
ATOM 723 C CA . SER A 1 96 ? -16.071 -7.292 7.058 1.00 94.12 96 SER A CA 1
ATOM 724 C C . SER A 1 96 ? -15.795 -8.538 6.212 1.00 94.12 96 SER A C 1
ATOM 726 O O . SER A 1 96 ? -16.045 -9.644 6.679 1.00 94.12 96 SER A O 1
ATOM 728 N N . ILE A 1 97 ? -15.284 -8.369 4.987 1.00 95.81 97 ILE A N 1
ATOM 729 C CA . ILE A 1 97 ? -14.905 -9.477 4.100 1.00 95.81 97 ILE A CA 1
ATOM 730 C C . ILE A 1 97 ? -13.462 -9.910 4.371 1.00 95.81 97 ILE A C 1
ATOM 732 O O . ILE A 1 97 ? -13.175 -11.102 4.376 1.00 95.81 97 ILE A O 1
ATOM 736 N N . VAL A 1 98 ? -12.555 -8.953 4.603 1.00 94.12 98 VAL A N 1
ATOM 737 C CA . VAL A 1 98 ? -11.142 -9.247 4.904 1.00 94.12 98 VAL A CA 1
ATOM 738 C C . VAL A 1 98 ? -10.993 -9.945 6.260 1.00 94.12 98 VAL A C 1
ATOM 740 O O . VAL A 1 98 ? -10.162 -10.838 6.407 1.00 94.12 98 VAL A O 1
ATOM 743 N N . GLY A 1 99 ? -11.799 -9.559 7.251 1.00 91.19 99 GLY A N 1
ATOM 744 C CA . GLY A 1 99 ? -11.660 -10.040 8.620 1.00 91.19 99 GLY A CA 1
ATOM 745 C C . GLY A 1 99 ? -10.423 -9.436 9.284 1.00 91.19 99 GLY A C 1
ATOM 746 O O . GLY A 1 99 ? -10.352 -8.224 9.479 1.00 91.19 99 GLY A O 1
ATOM 747 N N . SER A 1 100 ? -9.450 -10.275 9.647 1.00 91.12 100 SER A N 1
ATOM 748 C CA . SER A 1 100 ? -8.195 -9.812 10.252 1.00 91.12 100 SER A CA 1
ATOM 749 C C . SER A 1 100 ? -7.150 -9.466 9.193 1.00 91.12 100 SER A C 1
ATOM 751 O O . SER A 1 100 ? -6.900 -10.235 8.266 1.00 91.12 100 SER A O 1
ATOM 753 N N . THR A 1 101 ? -6.478 -8.328 9.377 1.00 92.31 101 THR A N 1
ATOM 754 C CA . THR A 1 101 ? -5.340 -7.913 8.549 1.00 92.31 101 THR A CA 1
ATOM 755 C C . THR A 1 101 ? -4.000 -8.430 9.052 1.00 92.31 101 THR A C 1
ATOM 757 O O . THR A 1 101 ? -2.984 -8.091 8.460 1.00 92.31 101 THR A O 1
ATOM 760 N N . ASP A 1 102 ? -3.953 -9.212 10.129 1.00 91.88 102 ASP A N 1
ATOM 761 C CA . ASP A 1 102 ? -2.688 -9.596 10.773 1.00 91.88 102 ASP A CA 1
ATOM 762 C C . ASP A 1 102 ? -2.010 -10.808 10.111 1.00 91.88 102 ASP A C 1
ATOM 764 O O . ASP A 1 102 ? -0.962 -11.240 10.569 1.00 91.88 102 ASP A O 1
ATOM 768 N N . ASN A 1 103 ? -2.590 -11.394 9.057 1.00 95.75 103 ASN A N 1
ATOM 769 C CA . ASN A 1 103 ? -2.006 -12.553 8.367 1.00 95.75 103 ASN A CA 1
ATOM 770 C C . ASN A 1 103 ? -2.412 -12.643 6.882 1.00 95.75 103 ASN A C 1
ATOM 772 O O . ASN A 1 103 ? -2.741 -13.711 6.360 1.00 95.75 103 ASN A O 1
ATOM 776 N N . LEU A 1 104 ? -2.443 -11.505 6.196 1.00 96.56 104 LEU A N 1
ATOM 777 C CA . LEU A 1 104 ? -2.670 -11.438 4.757 1.00 96.56 104 LEU A CA 1
ATOM 778 C C . LEU A 1 104 ? -1.359 -11.702 4.021 1.00 96.56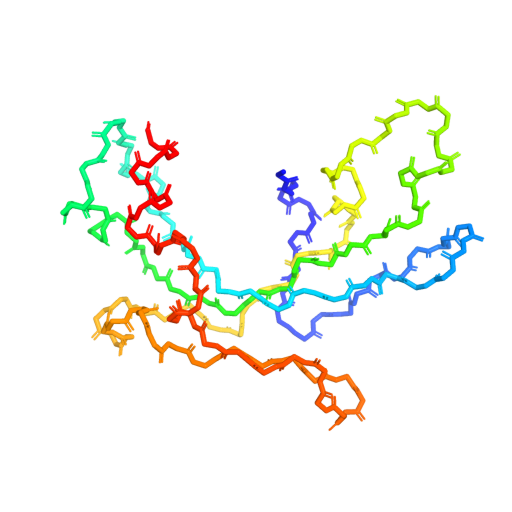 104 LEU A C 1
ATOM 780 O O . LEU A 1 104 ? -0.309 -11.182 4.394 1.00 96.56 104 LEU A O 1
ATOM 784 N N . LYS A 1 105 ? -1.424 -12.481 2.940 1.00 97.19 105 LYS A N 1
ATOM 785 C CA . LYS A 1 105 ? -0.269 -12.708 2.068 1.00 97.19 105 LYS A CA 1
ATOM 786 C C . LYS A 1 105 ? -0.109 -11.565 1.077 1.00 97.19 105 LYS A C 1
ATOM 788 O O . LYS A 1 105 ? -1.052 -11.222 0.368 1.00 97.19 105 LYS A O 1
ATOM 793 N N . LEU A 1 106 ? 1.104 -11.025 1.008 1.00 96.31 106 LEU A N 1
ATOM 794 C CA . LEU A 1 106 ? 1.501 -9.987 0.065 1.00 96.31 106 LEU A CA 1
ATOM 795 C C . LEU A 1 106 ? 2.546 -10.560 -0.883 1.00 96.31 106 LEU A C 1
ATOM 797 O O . LEU A 1 106 ? 3.575 -11.082 -0.453 1.00 96.31 106 LEU A O 1
ATOM 801 N N . ARG A 1 107 ? 2.265 -10.483 -2.185 1.00 97.75 107 ARG A N 1
ATOM 802 C CA . ARG A 1 107 ? 3.146 -11.006 -3.227 1.00 97.75 107 ARG A CA 1
ATOM 803 C C . ARG A 1 107 ? 3.325 -10.006 -4.348 1.00 97.75 107 ARG A C 1
ATOM 805 O O . ARG A 1 107 ? 2.346 -9.484 -4.875 1.00 97.75 107 ARG A O 1
ATOM 812 N N . THR A 1 108 ? 4.572 -9.849 -4.771 1.00 98.06 108 THR A N 1
ATOM 813 C CA . THR A 1 108 ? 4.936 -9.060 -5.950 1.00 98.06 108 THR A CA 1
ATOM 814 C C . THR A 1 108 ? 5.603 -9.973 -6.962 1.00 98.06 108 THR A C 1
ATOM 816 O O . THR A 1 108 ? 6.573 -10.671 -6.644 1.00 98.06 108 THR A O 1
ATOM 819 N N . THR A 1 109 ? 5.096 -9.959 -8.193 1.00 97.81 109 THR A N 1
ATOM 820 C CA . THR A 1 109 ? 5.685 -10.682 -9.325 1.00 97.81 109 THR A CA 1
ATOM 821 C C . THR A 1 109 ? 6.073 -9.699 -10.419 1.00 97.81 109 THR A C 1
ATOM 823 O O . THR A 1 109 ? 5.403 -8.689 -10.621 1.00 97.81 109 THR A O 1
ATOM 826 N N . VAL A 1 110 ? 7.173 -9.981 -11.113 1.00 96.31 110 VAL A N 1
ATOM 827 C CA . VAL A 1 110 ? 7.664 -9.167 -12.231 1.00 96.31 110 VAL A CA 1
ATOM 828 C C . VAL A 1 110 ? 8.041 -10.107 -13.360 1.00 96.31 110 VAL A C 1
ATOM 830 O O . VAL A 1 110 ? 8.898 -10.976 -13.180 1.00 96.31 110 VAL A O 1
ATOM 833 N N . ASN A 1 111 ? 7.394 -9.941 -14.515 1.00 96.00 111 ASN A N 1
ATOM 834 C CA . ASN A 1 111 ? 7.540 -10.822 -15.679 1.00 96.00 111 ASN A CA 1
ATOM 835 C C . ASN A 1 111 ? 7.322 -12.305 -15.320 1.00 96.00 111 ASN A C 1
ATOM 837 O O . ASN A 1 111 ? 8.096 -13.172 -15.713 1.00 96.00 111 ASN A O 1
ATOM 841 N N . GLY A 1 112 ? 6.312 -12.584 -14.488 1.00 96.75 112 GLY A N 1
ATOM 842 C CA . GLY A 1 112 ? 5.990 -13.932 -14.001 1.00 96.75 112 GLY A CA 1
ATOM 843 C C . GLY A 1 112 ? 6.921 -14.479 -12.909 1.00 96.75 112 GLY A C 1
ATOM 844 O O . GLY A 1 112 ? 6.589 -15.479 -12.280 1.00 96.75 112 GLY A O 1
ATOM 845 N N . GLY A 1 113 ? 8.055 -13.829 -12.629 1.00 98.25 113 GLY A N 1
ATOM 846 C CA . GLY A 1 113 ? 8.968 -14.228 -11.559 1.00 98.25 113 GLY A CA 1
ATOM 847 C C . GLY A 1 113 ? 8.565 -13.647 -10.204 1.00 98.25 113 GLY A C 1
ATOM 848 O O . GLY A 1 113 ? 8.308 -12.447 -10.099 1.00 98.25 113 GLY A O 1
ATOM 849 N N . LEU A 1 114 ? 8.554 -14.476 -9.157 1.00 98.25 114 LEU A N 1
ATOM 850 C CA . LEU A 1 114 ? 8.314 -14.038 -7.780 1.00 98.25 114 LEU A CA 1
ATOM 851 C C . LEU A 1 114 ? 9.471 -13.165 -7.278 1.00 98.25 114 LEU A C 1
ATOM 853 O O . LEU A 1 114 ? 10.637 -13.534 -7.417 1.00 98.25 114 LEU A O 1
ATOM 857 N N . ARG A 1 115 ? 9.145 -12.010 -6.692 1.00 98.06 115 ARG A N 1
ATOM 858 C CA . ARG A 1 115 ? 10.129 -11.045 -6.176 1.00 98.06 115 ARG A CA 1
ATOM 859 C C . ARG A 1 115 ? 9.969 -10.750 -4.693 1.00 98.06 115 ARG A C 1
ATOM 861 O O . ARG A 1 115 ? 10.970 -10.601 -4.003 1.00 98.06 115 ARG A O 1
ATOM 868 N N . GLN A 1 116 ? 8.730 -10.658 -4.220 1.00 98.38 116 GLN A N 1
ATOM 869 C CA . GLN A 1 116 ? 8.397 -10.487 -2.806 1.00 98.38 116 GLN A CA 1
ATOM 870 C C . GLN A 1 116 ? 7.307 -11.499 -2.447 1.00 98.38 116 GLN A C 1
ATOM 872 O O . GLN A 1 116 ? 6.360 -11.664 -3.216 1.00 98.38 116 GLN A O 1
ATOM 877 N N . ASP A 1 117 ? 7.451 -12.164 -1.304 1.00 97.88 117 ASP A N 1
ATOM 878 C CA . ASP A 1 117 ? 6.444 -13.045 -0.702 1.00 97.88 117 ASP A CA 1
ATOM 879 C C . ASP A 1 117 ? 6.547 -12.885 0.814 1.00 97.88 117 ASP A C 1
ATOM 881 O O . ASP A 1 117 ? 7.527 -13.317 1.424 1.00 97.88 117 ASP A O 1
ATOM 885 N N . SER A 1 118 ? 5.587 -12.186 1.410 1.00 96.62 118 SER A N 1
ATOM 886 C CA . SER A 1 118 ? 5.571 -11.899 2.843 1.00 96.62 118 SER A CA 1
ATOM 887 C C . SER A 1 118 ? 4.165 -12.006 3.420 1.00 96.62 118 SER A C 1
ATOM 889 O O . SER A 1 118 ? 3.184 -12.308 2.726 1.00 96.62 118 SER A O 1
ATOM 891 N N . SER A 1 119 ? 4.072 -11.800 4.729 1.00 97.56 119 SER A N 1
ATOM 892 C CA . SER A 1 119 ? 2.813 -11.717 5.446 1.00 97.56 119 SER A CA 1
ATOM 893 C C . SER A 1 119 ? 2.694 -10.377 6.154 1.00 97.56 119 SER A C 1
ATOM 895 O O . SER A 1 119 ? 3.673 -9.847 6.676 1.00 97.56 119 SER A O 1
ATOM 897 N N . THR A 1 120 ? 1.479 -9.853 6.260 1.00 96.62 120 THR A N 1
ATOM 898 C CA . THR A 1 120 ? 1.213 -8.700 7.129 1.00 96.62 120 THR A CA 1
ATOM 899 C C . THR A 1 120 ? 1.409 -9.019 8.615 1.00 96.62 120 THR A C 1
ATOM 901 O O . THR A 1 120 ? 1.518 -8.095 9.414 1.00 96.62 120 THR A O 1
ATOM 904 N N . SER A 1 121 ? 1.553 -10.297 8.989 1.00 96.56 121 SER A N 1
ATOM 905 C CA . SER A 1 121 ? 2.012 -10.700 10.329 1.00 96.56 121 SER A CA 1
ATOM 906 C C . SER A 1 121 ? 3.429 -10.224 10.646 1.00 96.56 121 SER A C 1
ATOM 908 O O . SER A 1 121 ? 3.781 -10.097 11.814 1.00 96.56 121 SER A O 1
ATOM 910 N N . ASP A 1 122 ? 4.237 -9.964 9.615 1.00 96.81 122 ASP A N 1
ATOM 911 C CA . ASP A 1 122 ? 5.625 -9.517 9.757 1.00 96.81 122 ASP A CA 1
ATOM 912 C C . ASP A 1 122 ? 5.716 -7.987 9.920 1.00 96.81 122 ASP A C 1
ATOM 914 O O . ASP A 1 122 ? 6.805 -7.427 10.060 1.00 96.81 122 ASP A O 1
ATOM 918 N N . MET A 1 123 ? 4.576 -7.282 9.900 1.00 96.75 123 MET A N 1
ATOM 919 C CA . MET A 1 123 ? 4.531 -5.841 10.129 1.00 96.75 123 MET A CA 1
ATOM 920 C C . MET A 1 123 ? 4.942 -5.520 11.567 1.00 96.75 123 MET A C 1
ATOM 922 O O . MET A 1 123 ? 4.278 -5.917 12.521 1.00 96.75 123 MET A O 1
ATOM 926 N N . LEU A 1 124 ? 5.986 -4.699 11.725 1.00 97.06 124 LEU A N 1
ATOM 927 C CA . LEU A 1 124 ? 6.398 -4.175 13.036 1.00 97.06 124 LEU A CA 1
ATOM 928 C C . LEU A 1 124 ? 5.276 -3.383 13.727 1.00 97.06 124 LEU A C 1
ATOM 930 O O . LEU A 1 124 ? 5.148 -3.405 14.950 1.00 97.06 124 LEU A O 1
ATOM 934 N N . PHE A 1 125 ? 4.456 -2.691 12.933 1.00 96.69 125 PHE A N 1
ATOM 935 C CA . PHE A 1 125 ? 3.279 -1.961 13.386 1.00 96.69 125 PHE A CA 1
ATOM 936 C C . PHE A 1 125 ? 2.094 -2.375 12.524 1.00 96.69 125 PHE A C 1
ATOM 938 O O . PHE A 1 125 ? 2.093 -2.111 11.325 1.00 96.69 125 PHE A O 1
ATOM 945 N N . ASN A 1 126 ? 1.089 -3.018 13.117 1.00 95.38 126 ASN A N 1
ATOM 946 C CA . ASN A 1 126 ? -0.117 -3.406 12.391 1.00 95.38 126 ASN A CA 1
ATOM 947 C C . ASN A 1 126 ? -0.998 -2.191 12.035 1.00 95.38 126 ASN A C 1
ATOM 949 O O . ASN A 1 126 ? -0.759 -1.065 12.479 1.00 95.38 126 ASN A O 1
ATOM 953 N N . VAL A 1 127 ? -2.052 -2.429 11.248 1.00 94.94 127 VAL A N 1
ATOM 954 C CA . VAL A 1 127 ? -2.977 -1.390 10.757 1.00 94.94 127 VAL A CA 1
ATOM 955 C C . VAL A 1 127 ? -3.521 -0.521 11.898 1.00 94.94 127 VAL A C 1
ATOM 957 O O . VAL A 1 127 ? -3.462 0.706 11.827 1.00 94.94 127 VAL A O 1
ATOM 960 N N . ALA A 1 128 ? -3.991 -1.141 12.984 1.00 93.94 128 ALA A N 1
ATOM 961 C CA . ALA A 1 128 ? -4.531 -0.417 14.133 1.00 93.94 128 ALA A CA 1
ATOM 962 C C . ALA A 1 128 ? -3.482 0.487 14.808 1.00 93.94 128 ALA A C 1
ATOM 964 O O . ALA A 1 128 ? -3.783 1.627 15.170 1.00 93.94 128 ALA A O 1
ATOM 965 N N . ALA A 1 129 ? -2.241 0.006 14.946 1.00 96.12 129 ALA A N 1
ATOM 966 C CA . ALA A 1 129 ? -1.141 0.791 15.497 1.00 96.12 129 ALA A CA 1
ATOM 967 C C . ALA A 1 129 ? -0.767 1.981 14.599 1.00 96.12 129 ALA A C 1
ATOM 969 O O . ALA A 1 129 ? -0.555 3.075 15.119 1.00 96.12 129 ALA A O 1
ATOM 970 N N . ILE A 1 130 ? -0.732 1.790 13.276 1.00 95.62 130 ILE A N 1
ATOM 971 C CA . ILE A 1 130 ? -0.433 2.856 12.308 1.00 95.62 130 ILE A CA 1
ATOM 972 C C . ILE A 1 130 ? -1.500 3.957 12.362 1.00 95.62 130 ILE A C 1
ATOM 974 O O . ILE A 1 130 ? -1.155 5.136 12.427 1.00 95.62 130 ILE A O 1
ATOM 978 N N . ILE A 1 131 ? -2.788 3.595 12.363 1.00 93.62 131 ILE A N 1
ATOM 979 C CA . ILE A 1 131 ? -3.886 4.574 12.435 1.00 93.62 131 ILE A CA 1
ATOM 980 C C . ILE A 1 131 ? -3.799 5.384 13.725 1.00 93.62 131 ILE A C 1
ATOM 982 O O . ILE A 1 131 ? -3.834 6.608 13.651 1.00 93.62 131 ILE A O 1
ATOM 986 N N . SER A 1 132 ? -3.666 4.703 14.867 1.00 94.88 132 SER A N 1
ATOM 987 C CA . SER A 1 132 ? -3.616 5.337 16.188 1.00 94.88 132 SER A CA 1
ATOM 988 C C . SER A 1 132 ? -2.425 6.288 16.333 1.00 94.88 132 SER A C 1
ATOM 990 O O . SER A 1 132 ? -2.550 7.344 16.939 1.00 94.88 132 SER A O 1
ATOM 992 N N . PHE A 1 133 ? -1.277 5.946 15.739 1.00 96.00 133 PHE A N 1
ATOM 993 C CA . PHE A 1 133 ? -0.091 6.804 15.762 1.00 96.00 133 PHE A CA 1
ATOM 994 C C . PHE A 1 133 ? -0.220 8.046 14.866 1.00 96.00 133 PHE A C 1
ATOM 996 O O . PHE A 1 133 ? 0.311 9.101 15.200 1.00 96.00 133 PHE A O 1
ATOM 1003 N N . LEU A 1 134 ? -0.879 7.922 13.709 1.00 92.81 134 LEU A N 1
ATOM 1004 C CA . LEU A 1 134 ? -0.990 9.002 12.720 1.00 92.81 134 LEU A CA 1
ATOM 1005 C C . LEU A 1 134 ? -2.17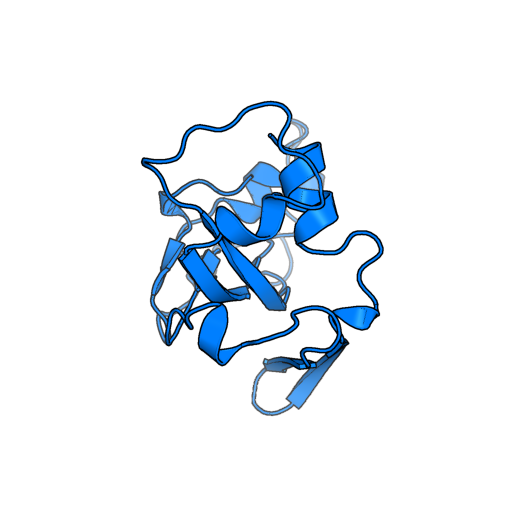9 9.949 12.944 1.00 92.81 134 LEU A C 1
ATOM 1007 O O . LEU A 1 134 ? -2.262 10.956 12.240 1.00 92.81 134 LEU A O 1
ATOM 1011 N N . SER A 1 135 ? -3.137 9.585 13.800 1.00 91.25 135 SER A N 1
ATOM 1012 C CA . SER A 1 135 ? -4.351 10.369 14.083 1.00 91.25 135 SER A CA 1
ATOM 1013 C C . SER A 1 135 ? -4.124 11.426 15.151 1.00 91.25 135 SER A C 1
ATOM 1015 O O . SER A 1 135 ? -4.569 12.571 14.941 1.00 91.25 135 SER A O 1
#

Foldseek 3Di:
DEDPQQEDEPPDDDDWDPQPDDTWDKDKDKDWDFDPPPDDDLDALVCQLVRTQFIWIKIQTFPVVVQVPPPPRDDRRVRSHDGNNIYIDPDGHGCVVVPDQLFDWTWDDDPNHTDDTDGSVPDPAHSSRVRNVVD

InterPro domains:
  IPR011234 Fumarylacetoacetase-like, C-terminal [PF01557] (1-135)
  IPR036663 Fumarylacetoacetase-like, C-terminal domain superfamily [G3DSA:3.90.850.10] (1-135)
  IPR036663 Fumarylacetoacetase-like, C-terminal domain superfamily [SSF56529] (1-135)

Secondary structure (DSSP, 8-state):
---GGGEE-TT--------SSS-PBP-EEEEEEE-TT---SS--TTTGGGGEEEEEEEE--B-TTHHHH-TT---HHHHT-STTSEEEEEEEEPHHHH--STT-EEEEEETTEEEEEEEGGG-SS-HHHHHHHH-

Radius of gyration: 16.27 Å; chains: 1; bounding box: 38×34×38 Å

Sequence (135 aa):
MKPSTAVAAFDADIRVLPLPKGNPDYEGELLQGRHHRQNGQNISKQDAISYVVGYAASNDVSARMWPNECAYGVGATFAKSFHSFNPLGPVLVAPSIVGSTDNLKLRTTVNGGLRQDSSTSDMLFNVAAIISFLS

pLDDT: mean 89.22, std 11.33, range [51.12, 98.38]